Protein AF-A0A1H6J9I1-F1 (afdb_monomer_lite)

Sequence (68 aa):
MGHIKRGDLDDAMVLVPSPEESEEFSEIFTPLLDKIISNNKRLKNLTSLRDTLLPKLMSGEVRIASNG

Foldseek 3Di:
DDDQDPVNVVPDDDDDDDPVVVVVCCVVVVVVVVVVVVVVVVVVVVVVVCVVVVVCVVVVVDDDPPPD

Organism: NCBI:txid235205

Structure (mmCIF, N/CA/C/O backbone):
data_AF-A0A1H6J9I1-F1
#
_entry.id   AF-A0A1H6J9I1-F1
#
loop_
_atom_site.group_PDB
_atom_site.id
_atom_site.type_symbol
_atom_site.label_atom_id
_atom_site.label_alt_id
_atom_site.label_comp_id
_atom_site.label_asym_id
_atom_site.label_entity_id
_atom_site.label_seq_id
_atom_site.pdbx_PDB_ins_code
_atom_site.Cartn_x
_atom_site.Cartn_y
_atom_site.Cartn_z
_atom_site.occupancy
_atom_site.B_iso_or_equiv
_atom_site.auth_seq_id
_atom_site.auth_comp_id
_atom_site.auth_asym_id
_atom_site.auth_atom_id
_atom_site.pdbx_PDB_model_num
ATOM 1 N N . MET A 1 1 ? -2.059 -22.264 -3.294 1.00 50.44 1 MET A N 1
ATOM 2 C CA . MET A 1 1 ? -1.703 -20.961 -3.901 1.00 50.44 1 MET A CA 1
ATOM 3 C C . MET A 1 1 ? -0.207 -21.007 -4.164 1.00 50.44 1 MET A C 1
ATOM 5 O O . MET A 1 1 ? 0.515 -21.343 -3.237 1.00 50.44 1 MET A O 1
ATOM 9 N N . GLY A 1 2 ? 0.203 -20.867 -5.429 1.00 63.06 2 GLY A N 1
ATOM 10 C CA . GLY A 1 2 ? 1.445 -21.416 -5.993 1.00 63.06 2 GLY A CA 1
ATOM 11 C C . GLY A 1 2 ? 2.725 -21.117 -5.212 1.00 63.06 2 GLY A C 1
ATOM 12 O O . GLY A 1 2 ? 3.017 -19.970 -4.890 1.00 63.06 2 GLY A O 1
ATOM 13 N N . HIS A 1 3 ? 3.492 -22.169 -4.927 1.00 82.00 3 HIS A N 1
ATOM 14 C CA . HIS A 1 3 ? 4.852 -22.047 -4.422 1.00 82.00 3 HIS A CA 1
ATOM 15 C C . HIS A 1 3 ? 5.752 -21.636 -5.587 1.00 82.00 3 HIS A C 1
ATOM 17 O O . HIS A 1 3 ? 6.038 -22.462 -6.448 1.00 82.00 3 HIS A O 1
ATOM 23 N N . ILE A 1 4 ? 6.165 -20.372 -5.621 1.00 85.19 4 ILE A N 1
ATOM 24 C CA . ILE A 1 4 ? 7.203 -19.900 -6.540 1.00 85.19 4 ILE A CA 1
ATOM 25 C C . ILE A 1 4 ? 8.545 -20.336 -5.949 1.00 85.19 4 ILE A C 1
ATOM 27 O O . ILE A 1 4 ? 8.867 -19.987 -4.807 1.00 85.19 4 ILE A O 1
ATOM 31 N N . LYS A 1 5 ? 9.304 -21.152 -6.680 1.00 88.44 5 LYS A N 1
ATOM 32 C CA . LYS A 1 5 ? 10.665 -21.535 -6.292 1.00 88.44 5 LYS A CA 1
ATOM 33 C C . LYS A 1 5 ? 11.629 -20.421 -6.694 1.00 88.44 5 LYS A C 1
ATOM 35 O O . LYS A 1 5 ? 11.348 -19.633 -7.584 1.00 88.44 5 LYS A O 1
ATOM 40 N N . ARG A 1 6 ? 12.799 -20.372 -6.052 1.00 85.50 6 ARG A N 1
ATOM 41 C CA . ARG A 1 6 ? 13.818 -19.346 -6.335 1.00 85.50 6 ARG A CA 1
ATOM 42 C C . ARG A 1 6 ? 14.243 -19.339 -7.812 1.00 85.50 6 ARG A C 1
ATOM 44 O O . ARG A 1 6 ? 14.260 -18.278 -8.412 1.00 85.50 6 ARG A O 1
ATOM 51 N N . GLY A 1 7 ? 14.439 -20.527 -8.393 1.00 88.69 7 G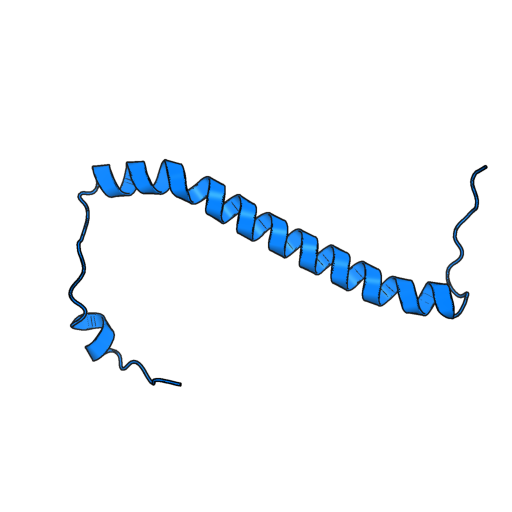LY A N 1
ATOM 52 C CA . GLY A 1 7 ? 14.748 -20.675 -9.819 1.00 88.69 7 GLY A CA 1
ATOM 53 C C . GLY A 1 7 ? 13.663 -20.117 -10.745 1.00 88.69 7 GLY A C 1
ATOM 54 O O . GLY A 1 7 ? 13.991 -19.549 -11.773 1.00 88.69 7 GLY A O 1
ATOM 55 N N . ASP A 1 8 ? 12.388 -20.157 -10.340 1.00 88.31 8 ASP A N 1
ATOM 56 C CA . ASP A 1 8 ? 11.297 -19.586 -11.142 1.00 88.31 8 ASP A CA 1
ATOM 57 C C . ASP A 1 8 ? 11.368 -18.044 -11.207 1.00 88.31 8 ASP A C 1
ATOM 59 O O . ASP A 1 8 ? 10.830 -17.445 -12.134 1.00 88.31 8 ASP A O 1
ATOM 63 N N . LEU A 1 9 ? 12.002 -17.392 -10.220 1.00 89.06 9 LEU A N 1
ATOM 64 C CA . LEU A 1 9 ? 12.259 -15.946 -10.234 1.00 89.06 9 LEU A CA 1
ATOM 65 C C . LEU A 1 9 ? 13.519 -15.605 -11.029 1.00 89.06 9 LEU A C 1
ATOM 67 O O . LEU A 1 9 ? 13.533 -14.593 -11.723 1.00 89.06 9 LEU A O 1
ATOM 71 N N . ASP A 1 10 ? 14.554 -16.438 -10.920 1.00 88.31 10 ASP A N 1
ATOM 72 C CA . ASP A 1 10 ? 15.821 -16.243 -11.629 1.00 88.31 10 ASP A CA 1
ATOM 73 C C . ASP A 1 10 ? 15.639 -16.414 -13.151 1.00 88.31 10 ASP A C 1
ATOM 75 O O . ASP A 1 10 ? 16.208 -15.656 -13.934 1.00 88.31 10 ASP A O 1
ATOM 79 N N . ASP A 1 11 ? 14.784 -17.356 -13.564 1.00 90.69 11 ASP A N 1
ATOM 80 C CA . ASP A 1 11 ? 14.486 -17.655 -14.972 1.00 90.69 11 ASP A CA 1
ATOM 81 C C . ASP A 1 11 ? 13.361 -16.775 -15.559 1.00 90.69 11 ASP A C 1
ATOM 83 O O . ASP A 1 11 ? 12.970 -16.931 -16.723 1.00 90.69 11 ASP A O 1
ATOM 87 N N . ALA A 1 12 ? 12.803 -15.848 -14.773 1.00 90.56 12 ALA A N 1
ATOM 88 C CA . ALA A 1 12 ? 11.709 -14.996 -15.218 1.00 90.56 12 ALA A CA 1
ATOM 89 C C . ALA A 1 12 ? 12.187 -13.995 -16.283 1.00 90.56 12 ALA A C 1
ATOM 91 O O . ALA A 1 12 ? 12.913 -13.042 -16.000 1.00 90.56 12 ALA A O 1
ATOM 92 N N . MET A 1 13 ? 11.727 -14.172 -17.523 1.00 93.50 13 MET A N 1
ATOM 93 C CA . MET A 1 13 ? 11.997 -13.215 -18.595 1.00 93.50 13 MET A CA 1
ATOM 94 C C . MET A 1 13 ? 11.173 -11.940 -18.395 1.00 93.50 13 MET A C 1
ATOM 96 O O . MET A 1 13 ? 9.941 -11.970 -18.440 1.00 93.50 13 MET A O 1
ATOM 100 N N . VAL A 1 14 ? 11.858 -10.810 -18.218 1.00 91.81 14 VAL A N 1
ATOM 101 C CA . VAL A 1 14 ? 11.249 -9.483 -18.065 1.00 91.81 14 VAL A CA 1
ATOM 102 C C . VAL A 1 14 ? 11.957 -8.451 -18.934 1.00 91.81 14 VAL A C 1
ATOM 104 O O . VAL A 1 14 ? 13.128 -8.600 -19.281 1.00 91.81 14 VAL A O 1
ATOM 107 N N . LEU A 1 15 ? 11.234 -7.388 -19.281 1.00 92.25 15 LEU A N 1
ATOM 108 C CA . LEU A 1 15 ? 11.834 -6.208 -19.890 1.00 92.25 15 LEU A CA 1
ATOM 109 C C . LEU A 1 15 ? 12.567 -5.422 -18.802 1.00 92.25 15 LEU A C 1
ATOM 111 O O . LEU A 1 15 ? 11.979 -5.100 -17.770 1.00 92.25 15 LEU A O 1
ATOM 115 N N . VAL A 1 16 ? 13.842 -5.126 -19.042 1.00 92.12 16 VAL A N 1
ATOM 116 C CA . VAL A 1 16 ? 14.654 -4.287 -18.161 1.00 92.12 16 VAL A CA 1
ATOM 117 C C . VAL A 1 16 ? 14.796 -2.923 -18.837 1.00 92.12 16 VAL A C 1
ATOM 119 O O . VAL A 1 16 ? 15.396 -2.870 -19.913 1.00 92.12 16 VAL A O 1
ATOM 122 N N . PRO A 1 17 ? 14.215 -1.850 -18.270 1.00 93.19 17 PRO A N 1
ATOM 123 C CA . PRO A 1 17 ? 14.334 -0.511 -18.837 1.00 93.19 17 PRO A CA 1
ATOM 124 C C . PRO A 1 17 ? 15.775 -0.002 -18.741 1.00 93.19 17 PRO A C 1
ATOM 126 O O . PRO A 1 17 ? 16.577 -0.498 -17.938 1.00 93.19 17 PRO A O 1
ATOM 129 N N . SER A 1 18 ? 16.103 1.016 -19.534 1.00 97.19 18 SER A N 1
ATOM 130 C CA . SER A 1 18 ? 17.339 1.767 -19.330 1.00 97.19 18 SER A CA 1
ATOM 131 C C . SER A 1 18 ? 17.320 2.470 -17.957 1.00 97.19 18 SER A C 1
ATOM 133 O O . SER A 1 18 ? 16.249 2.678 -17.374 1.00 97.19 18 SER A O 1
ATOM 135 N N . PRO A 1 19 ? 18.484 2.862 -17.407 1.00 96.12 19 PRO A N 1
ATOM 136 C CA . PRO A 1 19 ? 18.527 3.623 -16.158 1.00 96.12 19 PRO A CA 1
ATOM 137 C C . PRO A 1 19 ? 17.688 4.909 -16.206 1.00 96.12 19 PRO A C 1
ATOM 139 O O . PRO A 1 19 ? 17.019 5.234 -15.231 1.00 96.12 19 PRO A O 1
ATOM 142 N N . GLU A 1 20 ? 17.679 5.589 -17.354 1.00 97.38 20 GLU A N 1
ATOM 143 C CA . GLU A 1 20 ? 16.942 6.837 -17.591 1.00 97.38 20 GLU A CA 1
ATOM 144 C C . GLU A 1 20 ? 15.424 6.596 -17.592 1.00 97.38 20 GLU A C 1
ATOM 146 O O . GLU A 1 20 ? 14.684 7.272 -16.881 1.00 97.38 20 GLU A O 1
ATOM 151 N N . GLU A 1 21 ? 14.961 5.571 -18.316 1.00 96.25 21 GLU A N 1
ATOM 152 C CA . GLU A 1 21 ? 13.548 5.166 -18.346 1.00 96.25 21 GLU A CA 1
ATOM 153 C C . GLU A 1 21 ? 13.058 4.724 -16.957 1.00 96.25 21 GLU A C 1
ATOM 155 O O . GLU A 1 21 ? 11.918 4.987 -16.565 1.00 96.25 21 GLU A O 1
ATOM 160 N N . SE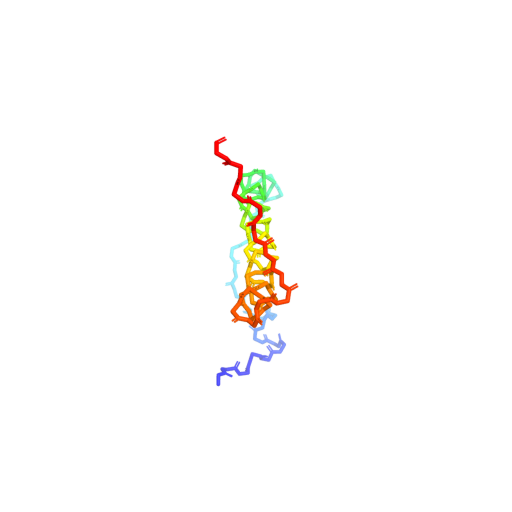R A 1 22 ? 13.924 4.054 -16.189 1.00 95.25 22 SER A N 1
ATOM 161 C CA . SER A 1 22 ? 13.609 3.647 -14.821 1.00 95.25 22 SER A CA 1
ATOM 162 C C . SER A 1 22 ? 13.472 4.841 -13.877 1.00 95.25 22 SER A C 1
ATOM 164 O O . SER A 1 22 ? 12.648 4.788 -12.960 1.00 95.25 22 SER A O 1
ATOM 166 N N . GLU A 1 23 ? 14.282 5.885 -14.056 1.00 97.00 23 GLU A N 1
ATOM 167 C CA . GLU A 1 23 ? 14.222 7.102 -13.246 1.00 97.00 23 GLU A CA 1
ATOM 168 C C . GLU A 1 23 ? 12.956 7.904 -13.566 1.00 97.00 23 GLU A C 1
ATOM 170 O O . GLU A 1 23 ? 12.186 8.195 -12.649 1.00 97.00 23 GLU A O 1
ATOM 175 N N . GLU A 1 24 ? 12.654 8.127 -14.850 1.00 96.75 24 GLU A N 1
ATOM 176 C CA . GLU A 1 24 ? 11.425 8.805 -15.291 1.00 96.75 24 GLU A CA 1
ATOM 177 C C . GLU A 1 24 ? 10.167 8.085 -14.779 1.00 96.75 24 GLU A C 1
ATOM 179 O O . GLU A 1 24 ? 9.249 8.700 -14.224 1.00 96.75 24 GLU A O 1
ATOM 184 N N . PHE A 1 25 ? 10.138 6.752 -14.887 1.00 95.69 25 PHE A N 1
ATOM 185 C CA . PHE A 1 25 ? 9.051 5.958 -14.323 1.00 95.69 25 PHE A CA 1
ATOM 186 C C . PHE A 1 25 ? 8.938 6.150 -12.805 1.00 95.69 25 PHE A C 1
ATOM 188 O O . PHE A 1 25 ? 7.836 6.323 -12.277 1.00 95.69 25 PHE A O 1
ATOM 195 N N . SER A 1 26 ? 10.068 6.122 -12.096 1.00 96.44 26 SER A N 1
ATOM 196 C CA . SER A 1 26 ? 10.105 6.278 -10.643 1.00 96.44 26 SER A CA 1
ATOM 197 C C . SER A 1 26 ? 9.561 7.637 -10.201 1.00 96.44 26 SER A C 1
ATOM 199 O O . SER A 1 26 ? 8.765 7.688 -9.260 1.00 96.44 26 SER A O 1
ATOM 201 N N . GLU A 1 27 ? 9.907 8.724 -10.892 1.00 97.50 27 GLU A N 1
ATOM 202 C CA . GLU A 1 27 ? 9.410 10.073 -10.585 1.00 97.50 27 GLU A CA 1
ATOM 203 C C . GLU A 1 27 ? 7.882 10.170 -10.671 1.00 97.50 27 GLU A C 1
ATOM 205 O O . GLU A 1 27 ? 7.242 10.822 -9.840 1.00 97.50 27 GLU A O 1
ATOM 210 N N . ILE A 1 28 ? 7.277 9.471 -11.633 1.00 96.81 28 ILE A N 1
ATOM 211 C CA . ILE A 1 28 ? 5.822 9.446 -11.822 1.00 96.81 28 ILE A CA 1
ATOM 212 C C . ILE A 1 28 ? 5.154 8.513 -10.805 1.00 96.81 28 ILE A C 1
ATOM 214 O O . ILE A 1 28 ? 4.109 8.839 -10.231 1.00 96.81 28 ILE A O 1
ATOM 218 N N . PHE A 1 29 ? 5.728 7.331 -10.581 1.00 97.38 29 PHE A N 1
ATOM 219 C CA . PHE A 1 29 ? 5.058 6.257 -9.849 1.00 97.38 29 PHE A CA 1
ATOM 220 C C . PHE A 1 29 ? 5.245 6.346 -8.329 1.00 97.38 29 PHE A C 1
ATOM 222 O O . PHE A 1 29 ? 4.315 6.046 -7.573 1.00 97.38 29 PHE A O 1
ATOM 229 N N . THR A 1 30 ? 6.403 6.818 -7.863 1.00 98.06 30 THR A N 1
ATOM 230 C CA . THR A 1 30 ? 6.712 7.009 -6.434 1.00 98.06 30 THR A CA 1
ATOM 231 C C . THR A 1 30 ? 5.660 7.843 -5.695 1.00 98.06 30 THR A C 1
ATOM 233 O O . THR A 1 30 ? 5.109 7.342 -4.710 1.00 98.06 30 THR A O 1
ATOM 236 N N . PRO A 1 31 ? 5.268 9.054 -6.147 1.00 97.88 31 PRO A N 1
ATOM 237 C CA . PRO A 1 31 ? 4.274 9.850 -5.423 1.00 97.88 31 PRO A CA 1
ATOM 238 C C . PRO A 1 31 ? 2.892 9.179 -5.365 1.00 97.88 31 PRO A C 1
ATOM 240 O O . PRO A 1 31 ? 2.144 9.368 -4.399 1.00 97.88 31 PRO A O 1
ATOM 243 N N . LEU A 1 32 ? 2.536 8.369 -6.369 1.00 98.38 32 LEU A N 1
ATOM 244 C CA . LEU A 1 32 ? 1.292 7.594 -6.362 1.00 98.38 32 LEU A CA 1
ATOM 245 C C . LEU A 1 32 ? 1.345 6.488 -5.306 1.00 98.38 32 LEU A C 1
ATOM 247 O O . LEU A 1 32 ? 0.407 6.351 -4.512 1.00 98.38 32 LEU A O 1
ATOM 251 N N . LEU A 1 33 ? 2.452 5.742 -5.256 1.00 98.19 33 LEU A N 1
ATOM 252 C CA . LEU A 1 33 ? 2.684 4.718 -4.239 1.00 98.19 33 LEU A CA 1
ATOM 253 C C . LEU A 1 33 ? 2.683 5.315 -2.831 1.00 98.19 33 LEU A C 1
ATOM 255 O O . LEU A 1 33 ? 1.979 4.807 -1.955 1.00 98.19 33 LEU A O 1
ATOM 259 N N . ASP A 1 34 ? 3.368 6.436 -2.616 1.00 98.38 34 ASP A N 1
ATOM 260 C CA . ASP A 1 34 ? 3.400 7.127 -1.325 1.00 98.38 34 ASP A CA 1
ATOM 261 C C . ASP A 1 34 ? 2.009 7.572 -0.878 1.00 98.38 34 ASP A C 1
ATOM 263 O O . ASP A 1 34 ? 1.622 7.415 0.289 1.00 98.38 34 ASP A O 1
ATOM 267 N N . LYS A 1 35 ? 1.196 8.073 -1.814 1.00 98.38 35 LYS A N 1
ATOM 268 C CA . LYS A 1 35 ? -0.192 8.441 -1.533 1.00 98.38 35 LYS A CA 1
ATOM 269 C C . LYS A 1 35 ? -1.022 7.223 -1.134 1.00 98.38 35 LYS A C 1
ATOM 271 O O . LYS A 1 35 ? -1.747 7.289 -0.141 1.00 98.38 35 LYS A O 1
ATOM 276 N N . ILE A 1 36 ? -0.884 6.103 -1.841 1.00 98.44 36 ILE A N 1
ATOM 277 C CA . ILE A 1 36 ? -1.564 4.843 -1.504 1.00 98.44 36 ILE A CA 1
ATOM 278 C C . ILE A 1 36 ? -1.139 4.361 -0.111 1.00 98.44 36 ILE A C 1
ATOM 280 O O . ILE A 1 36 ? -1.989 4.041 0.725 1.00 98.44 36 ILE A O 1
ATOM 284 N N . ILE A 1 37 ? 0.161 4.353 0.179 1.00 98.50 37 ILE A N 1
ATOM 285 C CA . ILE A 1 37 ? 0.707 3.930 1.473 1.00 98.50 37 ILE A CA 1
ATOM 286 C C . ILE A 1 37 ? 0.190 4.838 2.594 1.00 98.50 37 I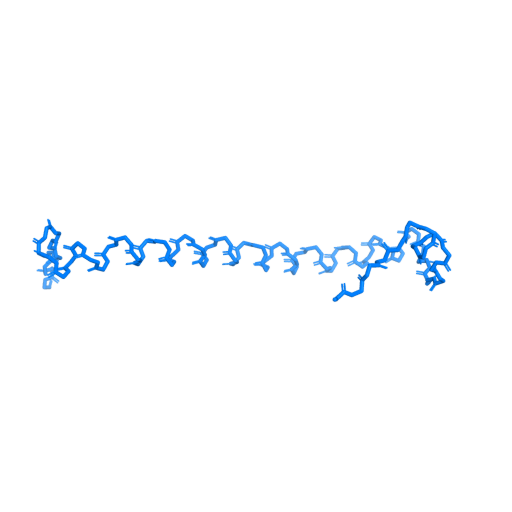LE A C 1
ATOM 288 O O . ILE A 1 37 ? -0.279 4.347 3.626 1.00 98.50 37 ILE A O 1
ATOM 292 N N . SER A 1 38 ? 0.237 6.158 2.407 1.00 98.56 38 SER A N 1
ATOM 293 C CA . SER A 1 38 ? -0.218 7.121 3.416 1.00 98.56 38 SER A CA 1
ATOM 294 C C . SER A 1 38 ? -1.719 6.997 3.695 1.00 98.56 38 SER A C 1
ATOM 296 O O . SER A 1 38 ? -2.127 7.000 4.859 1.00 98.56 38 SER A O 1
ATOM 298 N N . ASN A 1 39 ? -2.537 6.801 2.658 1.00 98.56 39 ASN A N 1
ATOM 299 C CA . ASN A 1 39 ? -3.974 6.596 2.796 1.00 98.56 39 ASN A CA 1
ATOM 300 C C . ASN A 1 39 ? -4.287 5.301 3.543 1.00 98.56 39 ASN A C 1
ATOM 302 O O . ASN A 1 39 ? -5.106 5.317 4.458 1.00 98.56 39 ASN A O 1
ATOM 306 N N . ASN A 1 40 ? -3.591 4.205 3.233 1.00 98.56 40 ASN A N 1
ATOM 307 C CA . ASN A 1 40 ? -3.762 2.942 3.951 1.00 98.56 40 ASN A CA 1
ATOM 308 C C . ASN A 1 40 ? -3.373 3.059 5.432 1.00 98.56 40 ASN A C 1
ATOM 310 O O . ASN A 1 40 ? -4.090 2.562 6.302 1.00 98.56 40 ASN A O 1
ATOM 314 N N . LYS A 1 41 ? -2.286 3.775 5.748 1.00 98.38 41 LYS A N 1
ATOM 315 C CA . LYS A 1 41 ? -1.899 4.061 7.142 1.00 98.38 41 LYS A CA 1
ATOM 316 C C . LYS A 1 41 ? -2.980 4.866 7.871 1.00 98.38 41 LYS A C 1
ATOM 318 O O . LYS A 1 41 ? -3.367 4.507 8.982 1.00 98.38 41 LYS A O 1
ATOM 323 N N . ARG A 1 42 ? -3.506 5.922 7.239 1.00 98.00 42 ARG A N 1
ATOM 324 C CA . ARG A 1 42 ? -4.601 6.740 7.794 1.00 98.00 42 ARG A CA 1
ATOM 325 C C . ARG A 1 42 ? -5.868 5.916 8.001 1.00 98.00 42 ARG A C 1
ATOM 327 O O . ARG A 1 42 ? -6.462 5.992 9.070 1.00 98.00 42 ARG A O 1
ATOM 334 N N . LEU A 1 43 ? -6.239 5.094 7.022 1.00 98.44 43 LEU A N 1
ATOM 335 C CA . LEU A 1 43 ? -7.401 4.213 7.096 1.00 98.44 43 LEU A CA 1
ATOM 336 C C . LEU A 1 43 ? -7.279 3.223 8.256 1.00 98.44 43 LEU A C 1
ATOM 338 O O . LEU A 1 43 ? -8.233 3.063 9.017 1.00 98.44 43 LEU A O 1
ATOM 342 N N . LYS A 1 44 ? -6.104 2.608 8.438 1.00 98.31 44 LYS A N 1
ATOM 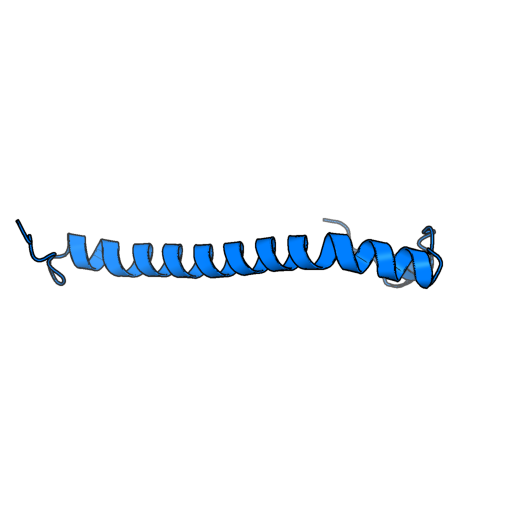343 C CA . LYS A 1 44 ? -5.833 1.711 9.568 1.00 98.31 44 LYS A CA 1
ATOM 344 C C . LYS A 1 44 ? -6.029 2.426 10.906 1.00 98.31 44 LYS A C 1
ATOM 346 O O . LYS A 1 44 ? -6.706 1.897 11.783 1.00 98.31 44 LYS A O 1
ATOM 351 N N . ASN A 1 45 ? -5.491 3.638 11.041 1.00 97.88 45 ASN A N 1
ATOM 352 C CA . ASN A 1 45 ? -5.628 4.430 12.263 1.00 97.88 45 ASN A CA 1
ATOM 353 C C . ASN A 1 45 ? -7.085 4.829 12.531 1.00 97.88 45 ASN A C 1
ATOM 355 O O . ASN A 1 45 ? -7.561 4.664 13.649 1.00 97.88 45 ASN A O 1
ATOM 359 N N . LEU A 1 46 ? -7.811 5.305 11.515 1.00 98.19 46 LEU A N 1
ATOM 360 C CA . LEU A 1 46 ? -9.224 5.684 11.638 1.00 98.19 46 LEU A CA 1
ATOM 361 C C . LEU A 1 46 ? -10.108 4.487 11.995 1.00 98.19 46 LEU A C 1
ATOM 363 O O . LEU A 1 46 ? -10.978 4.599 12.853 1.00 98.19 46 LEU A O 1
ATOM 367 N N . THR A 1 47 ? -9.851 3.337 11.374 1.00 98.06 47 THR A N 1
ATOM 368 C CA . THR A 1 47 ? -10.552 2.082 11.668 1.00 98.06 47 THR A CA 1
ATOM 369 C C . THR A 1 47 ? -10.300 1.661 13.110 1.00 98.06 47 THR A C 1
ATOM 371 O O . THR A 1 47 ? -11.246 1.451 13.860 1.00 98.06 47 THR A O 1
ATOM 374 N N . SER A 1 48 ? -9.034 1.647 13.538 1.00 97.50 48 SER A N 1
ATOM 375 C CA . SER A 1 48 ? -8.670 1.316 14.918 1.00 97.50 48 SER A CA 1
ATOM 376 C C . SER A 1 48 ? -9.297 2.279 15.924 1.00 97.50 48 SER A C 1
ATOM 378 O O . SER A 1 48 ? -9.751 1.850 16.984 1.00 97.50 48 SER A O 1
ATOM 380 N N . LEU A 1 49 ? -9.329 3.576 15.609 1.00 96.69 49 LEU A N 1
ATOM 381 C CA . LEU A 1 49 ? -9.936 4.584 16.469 1.00 96.69 49 LEU A CA 1
ATOM 382 C C . LEU A 1 49 ? -11.446 4.367 16.579 1.00 96.69 49 LEU A C 1
ATOM 384 O O . LEU A 1 4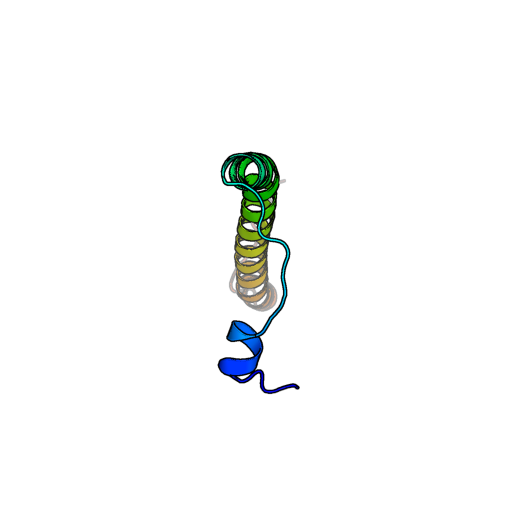9 ? -11.968 4.351 17.689 1.00 96.69 49 LEU A O 1
ATOM 388 N N . ARG A 1 50 ? -12.135 4.141 15.456 1.00 96.50 50 ARG A N 1
ATOM 389 C CA . ARG A 1 50 ? -13.565 3.806 15.432 1.00 96.50 50 ARG A CA 1
ATOM 390 C C . ARG A 1 50 ? -13.847 2.570 16.279 1.00 96.50 50 ARG A C 1
ATOM 392 O O . ARG A 1 50 ? -14.724 2.621 17.132 1.00 96.50 50 ARG A O 1
ATOM 399 N N . ASP A 1 51 ? -13.090 1.497 16.078 1.00 97.19 51 ASP A N 1
ATOM 400 C CA . ASP A 1 51 ? -13.307 0.221 16.765 1.00 97.19 51 ASP A CA 1
ATOM 401 C C . ASP A 1 51 ? -13.001 0.318 18.267 1.00 97.19 51 ASP A C 1
ATOM 403 O O . ASP A 1 51 ? -13.581 -0.408 19.066 1.00 97.19 51 ASP A O 1
ATOM 407 N N . THR A 1 52 ? -12.142 1.260 18.669 1.00 95.25 52 THR A N 1
ATOM 408 C CA . THR A 1 52 ? -11.862 1.550 20.084 1.00 95.25 52 THR A CA 1
ATOM 409 C C . THR A 1 52 ? -12.921 2.456 20.712 1.00 95.25 52 THR A C 1
ATOM 411 O O . THR A 1 52 ? -13.307 2.256 21.864 1.00 95.25 52 THR A O 1
ATOM 414 N N . LEU A 1 53 ? -13.366 3.489 19.993 1.00 95.56 53 LEU A N 1
ATOM 415 C CA . LEU A 1 53 ? -14.281 4.496 20.527 1.00 95.56 53 LEU A CA 1
ATOM 416 C C . LEU A 1 53 ? -15.733 4.036 20.505 1.00 95.56 53 LEU A C 1
ATOM 418 O O . LEU A 1 53 ? -16.463 4.342 21.442 1.00 95.56 53 LEU A O 1
ATOM 422 N N . LEU A 1 54 ? -16.159 3.303 19.476 1.00 95.62 54 LEU A N 1
ATOM 423 C CA . LEU A 1 54 ? -17.553 2.896 19.332 1.00 95.62 54 LEU A CA 1
ATOM 424 C C . LEU A 1 54 ? -18.044 2.077 20.540 1.00 95.62 54 LEU A C 1
ATOM 426 O O . LEU A 1 54 ? -19.075 2.454 21.094 1.00 95.62 54 LEU A O 1
ATOM 430 N N . PRO A 1 55 ? -17.320 1.058 21.047 1.00 95.31 55 PRO A N 1
ATOM 431 C CA . PRO A 1 55 ? -17.736 0.344 22.254 1.00 95.31 55 PRO A CA 1
ATOM 432 C C . PRO A 1 55 ? -17.842 1.255 23.482 1.00 95.31 55 PRO A C 1
ATOM 434 O O . PRO A 1 55 ? -18.809 1.153 24.226 1.00 95.31 55 PRO A O 1
ATOM 437 N N . LYS A 1 56 ? -16.895 2.186 23.659 1.00 94.19 56 LYS A N 1
ATOM 438 C CA . LYS A 1 56 ? -16.861 3.124 24.796 1.00 94.19 56 LYS A CA 1
ATOM 439 C C . LYS A 1 56 ? -17.972 4.173 24.753 1.00 94.19 56 LYS A C 1
ATOM 441 O O . LYS A 1 56 ? -18.448 4.623 25.792 1.00 94.19 56 LYS A O 1
ATOM 446 N N . LEU A 1 57 ? -18.375 4.579 23.550 1.00 94.12 57 LEU A N 1
ATOM 447 C CA . LEU A 1 57 ? -19.530 5.448 23.339 1.00 94.12 57 LEU A CA 1
ATOM 448 C C . LEU A 1 57 ? -20.828 4.688 23.634 1.00 94.12 57 LEU A C 1
ATOM 450 O O . LEU A 1 57 ? -21.699 5.216 24.319 1.00 94.12 57 LEU A O 1
ATOM 454 N N . MET A 1 58 ? -20.934 3.437 23.173 1.00 93.31 58 MET A N 1
ATOM 455 C CA . MET A 1 58 ? -22.103 2.582 23.407 1.00 93.31 58 MET A CA 1
ATOM 456 C C . MET A 1 58 ? -22.261 2.180 24.881 1.00 93.31 58 MET A C 1
ATOM 458 O O . MET A 1 58 ? -23.389 2.080 25.356 1.00 93.31 58 MET A O 1
ATOM 462 N N . SER A 1 59 ? -21.162 1.981 25.620 1.00 95.12 59 SER A N 1
ATOM 463 C CA . SER A 1 59 ? -21.192 1.712 27.067 1.00 95.12 59 SER A CA 1
ATOM 464 C C . SER A 1 59 ? -21.439 2.966 27.915 1.00 95.12 59 SER A C 1
ATOM 466 O O . SER A 1 59 ? -21.720 2.859 29.107 1.00 95.12 59 SER A O 1
ATOM 468 N N . GLY A 1 60 ? -21.352 4.162 27.319 1.00 91.06 60 GLY A N 1
ATOM 469 C CA . GLY A 1 60 ? -21.505 5.440 28.014 1.00 91.06 60 GLY A CA 1
ATOM 470 C C . GLY A 1 60 ? -20.296 5.853 28.862 1.00 91.06 60 GLY A C 1
ATOM 471 O O . GLY A 1 60 ? -20.384 6.857 29.575 1.00 91.06 60 GLY A O 1
ATOM 472 N N . GLU A 1 61 ? -19.180 5.117 28.773 1.00 93.06 61 GLU A N 1
ATOM 473 C CA . GLU A 1 61 ? -17.892 5.453 29.402 1.00 93.06 61 GLU A CA 1
ATOM 474 C C . GLU A 1 61 ? -17.305 6.757 28.851 1.00 93.06 61 GLU A C 1
ATOM 476 O O . GLU A 1 61 ? -16.650 7.509 29.572 1.00 93.06 61 GLU A O 1
ATOM 481 N N . VAL A 1 62 ? -17.549 7.036 27.569 1.00 89.50 62 VAL A N 1
ATOM 482 C CA . VAL A 1 62 ? -17.171 8.287 26.905 1.00 89.50 62 VAL A CA 1
ATOM 483 C C . VAL A 1 62 ? -18.439 8.983 26.425 1.00 89.50 62 VAL A C 1
ATOM 485 O O . VAL A 1 62 ? -19.327 8.352 25.856 1.00 89.50 62 VAL A O 1
ATOM 488 N N . ARG A 1 63 ? -18.528 10.300 26.638 1.00 86.50 63 ARG A N 1
ATOM 489 C CA . ARG A 1 63 ? -19.660 11.130 26.205 1.00 86.50 63 ARG A CA 1
ATOM 490 C C . ARG A 1 63 ? -19.178 12.242 25.289 1.00 86.50 63 ARG A C 1
ATOM 492 O O . ARG A 1 63 ? -18.128 12.834 25.524 1.00 86.50 63 ARG A O 1
ATOM 499 N N . ILE A 1 64 ? -19.961 12.528 24.258 1.00 85.31 64 ILE A N 1
ATOM 500 C CA . ILE A 1 64 ? -19.709 13.648 23.353 1.00 85.31 64 ILE A CA 1
ATOM 501 C C . ILE A 1 64 ? -20.339 14.883 23.995 1.00 85.31 64 ILE A C 1
ATOM 503 O O . ILE A 1 64 ? -21.538 14.888 24.271 1.00 85.31 64 ILE A O 1
ATOM 507 N N . ALA A 1 65 ? -19.539 15.915 24.266 1.00 82.38 65 ALA A N 1
ATOM 508 C CA . ALA A 1 65 ? -20.082 17.204 24.668 1.00 82.38 65 ALA A CA 1
ATOM 509 C C . ALA A 1 65 ? -20.825 17.797 23.464 1.00 82.38 65 ALA A C 1
ATOM 511 O O . ALA A 1 65 ? -20.222 18.045 22.419 1.00 82.38 65 ALA A O 1
ATOM 512 N N . SER A 1 66 ? -22.140 17.975 23.587 1.00 73.19 66 SER A N 1
ATOM 513 C CA . SER A 1 66 ? -22.921 18.700 22.593 1.00 73.19 66 SER A CA 1
ATOM 514 C C . SER A 1 66 ? -22.570 20.181 22.711 1.00 73.19 66 SER A C 1
ATOM 516 O O . SER A 1 66 ? -23.141 20.892 23.536 1.00 73.19 66 SER A O 1
ATOM 518 N N . ASN A 1 67 ? -21.603 20.636 21.921 1.00 61.28 67 ASN A N 1
ATOM 519 C CA . ASN A 1 67 ? -21.454 22.062 21.675 1.00 61.28 67 ASN A CA 1
ATOM 520 C C . ASN A 1 67 ? -22.561 22.441 20.688 1.00 61.28 67 ASN A C 1
ATOM 522 O O . ASN A 1 67 ? -22.558 21.960 19.554 1.00 61.28 67 ASN A O 1
ATOM 526 N N . GLY A 1 68 ? -23.549 23.187 21.187 1.00 51.59 68 GLY A N 1
ATOM 527 C CA . GLY A 1 68 ? -24.590 23.814 20.372 1.00 51.59 68 GLY A CA 1
ATOM 528 C C . GLY A 1 68 ? -24.035 24.918 19.488 1.00 51.59 68 GLY A C 1
ATOM 529 O O . GLY A 1 68 ? -22.981 25.491 19.854 1.00 51.59 68 GLY A O 1
#

Radius of gyration: 23.16 Å; chains: 1; bounding box: 43×46×49 Å

Secondary structure (DSSP, 8-state):
-----HHHHHT-------HHHHHHHHHHHHHHHHHHHHHHHHHHHHHHHHHHHHHHHHTTSS------

pLDDT: mean 91.8, std 10.2, range [50.44, 98.56]

InterPro domains:
  IPR044946 Type I restriction modification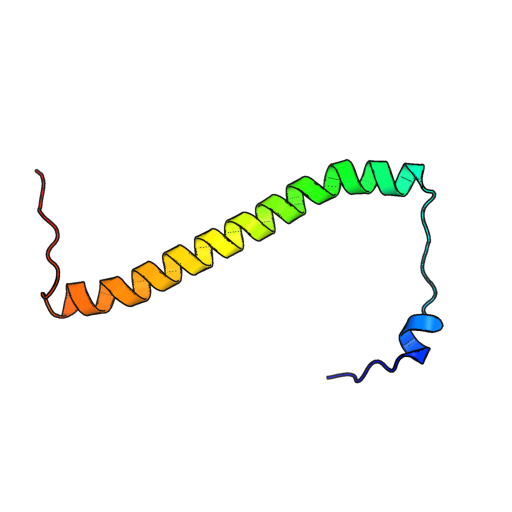 DNA specificity domain superfamily [G3DSA:3.90.220.20] (2-16)